Protein AF-A0A960EJ07-F1 (afdb_monomer)

Nearest PDB structures (foldseek):
  3zpx-assembly1_B  TM=8.246E-01  e=1.103E-03  Mycosarcoma maydis
  2veo-assembly2_B  TM=7.669E-01  e=1.103E-03  Moesziomyces antarcticus
  2gbc-assembly1_A  TM=7.530E-01  e=1.574E-01  Rattus norvegicus
  4g1f-assembly3_C  TM=7.390E-01  e=1.482E-01  Homo sapiens
  1aur-assembly1_B  TM=8.283E-01  e=2.554E-01  Pseudomonas fluorescens

Solvent-accessible surface area (backbone atoms only — not comparable to full-atom values): 8880 Å² total; per-residue (Å²): 103,59,71,30,52,55,47,52,51,50,52,52,48,19,68,75,66,76,42,71,55,69,57,36,21,30,73,68,24,52,71,52,48,57,35,56,78,80,40,54,74,69,48,25,30,58,75,54,56,93,59,61,62,77,60,32,36,39,89,68,20,59,69,37,87,69,38,49,56,53,57,67,70,67,52,65,34,83,61,64,89,65,88,72,71,45,81,46,74,45,30,75,50,24,81,71,61,58,57,65,57,59,50,51,31,48,51,37,25,33,78,45,72,37,51,36,30,70,45,76,34,89,59,46,33,58,70,68,28,44,58,64,45,50,54,53,49,52,51,53,52,50,34,53,76,69,68,74,56,79,85,62,60,60,70,119

Foldseek 3Di:
DQLLVVLLVLLVLCVVPVDDSVLWFPPLQVVLNVQNVVHDSVSSCVSCPPPDVVNTTDVCSCCDPPNVVSVVVPQALQADPDADAEEAEDEPQAPRDHPVSSVVNLQSNLVRVHQYDYYYDDDDYDPVVVVVVVVVVVVVVVCVVVVNDDRDGPSD

pLDDT: mean 93.18, std 4.94, range [66.31, 98.38]

Structure (mmCIF, N/CA/C/O backbone):
data_AF-A0A960EJ07-F1
#
_entry.id   AF-A0A960EJ07-F1
#
loop_
_atom_site.group_PDB
_atom_site.id
_atom_site.type_symbol
_atom_site.label_atom_id
_atom_site.label_alt_id
_atom_site.label_comp_id
_atom_site.label_asym_id
_atom_site.label_entity_id
_atom_site.label_seq_id
_atom_site.pdbx_PDB_ins_code
_atom_site.Cartn_x
_atom_site.Cartn_y
_atom_site.Cartn_z
_atom_site.occupancy
_atom_site.B_iso_or_equiv
_atom_site.auth_seq_id
_atom_site.auth_comp_id
_atom_site.auth_asym_id
_atom_site.auth_atom_id
_atom_site.pdbx_PDB_model_num
ATOM 1 N N . PRO A 1 1 ? -13.849 7.640 0.661 1.00 66.31 1 PRO A N 1
ATOM 2 C CA . PRO A 1 1 ? -13.249 6.365 0.182 1.00 66.31 1 PRO A CA 1
ATOM 3 C C . PRO A 1 1 ? -12.246 5.782 1.188 1.00 66.31 1 PRO A C 1
ATOM 5 O O . PRO A 1 1 ? -12.364 4.617 1.536 1.00 66.31 1 PRO A O 1
ATOM 8 N N . GLN A 1 2 ? -11.313 6.599 1.695 1.00 78.50 2 GLN A N 1
ATOM 9 C CA . GLN A 1 2 ? -10.230 6.184 2.604 1.00 78.50 2 GLN A CA 1
ATOM 10 C C . GLN A 1 2 ? -10.718 5.389 3.831 1.00 78.50 2 GLN A C 1
ATOM 12 O O . GLN A 1 2 ? -10.204 4.309 4.091 1.00 78.50 2 GLN A O 1
ATOM 17 N N . ALA A 1 3 ? -11.767 5.856 4.522 1.00 80.25 3 ALA A N 1
ATOM 18 C CA . ALA A 1 3 ? -12.345 5.142 5.669 1.00 80.25 3 ALA A CA 1
ATOM 19 C C . ALA A 1 3 ? -12.817 3.717 5.322 1.00 80.25 3 ALA A C 1
ATOM 21 O O . ALA A 1 3 ? -12.622 2.791 6.099 1.00 80.25 3 ALA A O 1
ATOM 22 N N . GLY A 1 4 ? -13.385 3.520 4.131 1.00 86.44 4 GLY A N 1
ATOM 23 C CA . GLY A 1 4 ? -13.813 2.193 3.696 1.00 86.44 4 GLY A CA 1
ATOM 24 C C . GLY A 1 4 ? -12.657 1.286 3.267 1.00 86.44 4 GLY A C 1
ATOM 25 O O . GLY A 1 4 ? -12.735 0.080 3.467 1.00 86.44 4 GLY A O 1
ATOM 26 N N . PHE A 1 5 ? -11.554 1.845 2.752 1.00 88.50 5 PHE A N 1
ATOM 27 C CA . PHE A 1 5 ? -10.316 1.082 2.551 1.00 88.50 5 PHE A CA 1
ATOM 28 C C . PHE A 1 5 ? -9.699 0.641 3.880 1.00 88.50 5 PHE A C 1
ATOM 30 O O . PHE A 1 5 ? -9.313 -0.516 4.007 1.00 88.50 5 PHE A O 1
ATOM 37 N N . ALA A 1 6 ? -9.664 1.524 4.883 1.00 85.62 6 ALA A N 1
ATOM 38 C CA . ALA A 1 6 ? -9.215 1.165 6.228 1.00 85.62 6 ALA A CA 1
ATOM 39 C C . ALA A 1 6 ? -10.072 0.035 6.826 1.00 85.62 6 ALA A C 1
ATOM 41 O O . ALA A 1 6 ? -9.539 -0.879 7.447 1.00 85.62 6 ALA A O 1
ATOM 42 N N . TYR A 1 7 ? -11.379 0.048 6.562 1.00 89.12 7 TYR A N 1
ATOM 43 C CA . TYR A 1 7 ? -12.295 -1.025 6.950 1.00 89.12 7 TYR A CA 1
ATOM 44 C C . TYR A 1 7 ? -11.973 -2.369 6.317 1.00 89.12 7 TYR A C 1
ATOM 46 O O . TYR A 1 7 ? -11.842 -3.365 7.020 1.00 89.12 7 TYR A O 1
ATOM 54 N N . MET A 1 8 ? -11.808 -2.391 4.992 1.00 92.12 8 MET A N 1
ATOM 55 C CA . MET A 1 8 ? -11.437 -3.612 4.275 1.00 92.12 8 MET A CA 1
ATOM 56 C C . MET A 1 8 ? -10.079 -4.148 4.739 1.00 92.12 8 MET A C 1
ATOM 58 O O . MET A 1 8 ? -9.897 -5.358 4.826 1.00 92.12 8 MET A O 1
ATOM 62 N N . MET A 1 9 ? -9.136 -3.263 5.079 1.00 91.31 9 MET A N 1
ATOM 63 C CA . MET A 1 9 ? -7.845 -3.650 5.647 1.00 91.31 9 MET A CA 1
ATOM 64 C C . MET A 1 9 ? -8.002 -4.304 7.027 1.00 91.31 9 MET A C 1
ATOM 66 O O . MET A 1 9 ? -7.425 -5.364 7.253 1.00 91.31 9 MET A O 1
ATOM 70 N N . ILE A 1 10 ? -8.782 -3.705 7.933 1.00 92.81 10 ILE A N 1
ATOM 71 C CA . ILE A 1 10 ? -9.044 -4.273 9.264 1.00 92.81 10 ILE A CA 1
ATOM 72 C C . ILE A 1 10 ? -9.731 -5.634 9.133 1.00 92.81 10 ILE A C 1
ATOM 74 O O . ILE A 1 10 ? -9.254 -6.600 9.716 1.00 92.81 10 ILE A O 1
ATOM 78 N N . ALA A 1 11 ? -10.785 -5.736 8.320 1.00 93.81 11 ALA A N 1
ATOM 79 C CA . ALA A 1 11 ? -11.476 -6.999 8.062 1.00 93.81 11 ALA A CA 1
ATOM 80 C C . ALA A 1 11 ? -10.520 -8.078 7.525 1.00 93.81 11 ALA A C 1
ATOM 82 O O . ALA A 1 11 ? -10.485 -9.193 8.033 1.00 93.81 11 ALA A O 1
ATOM 83 N N . GLY A 1 12 ? -9.684 -7.726 6.541 1.00 93.38 12 GLY A N 1
ATOM 84 C CA . GLY A 1 12 ? -8.726 -8.656 5.946 1.00 93.38 12 GLY A CA 1
ATOM 85 C C . GLY A 1 12 ? -7.649 -9.137 6.921 1.00 93.38 12 GLY A C 1
ATOM 86 O O . GLY A 1 12 ? -7.293 -10.313 6.897 1.00 93.38 12 GLY A O 1
ATOM 87 N N . ILE A 1 13 ? -7.136 -8.261 7.792 1.00 94.44 13 ILE A N 1
ATOM 88 C CA . ILE A 1 13 ? -6.175 -8.653 8.835 1.00 94.44 13 ILE A CA 1
ATOM 89 C C . ILE A 1 13 ? -6.860 -9.519 9.899 1.00 94.44 13 ILE A C 1
ATOM 91 O O . ILE A 1 13 ? -6.293 -10.537 10.293 1.00 94.44 13 ILE A O 1
ATOM 95 N N . ALA A 1 14 ? -8.066 -9.143 10.333 1.00 94.88 14 ALA A N 1
ATOM 96 C CA . ALA A 1 14 ? -8.841 -9.903 11.308 1.00 94.88 14 ALA A CA 1
ATOM 97 C C . ALA A 1 14 ? -9.080 -11.341 10.828 1.00 94.88 14 ALA A C 1
ATOM 99 O O . ALA A 1 14 ? -8.744 -12.281 11.541 1.00 94.88 14 ALA A O 1
ATOM 100 N N . GLU A 1 15 ? -9.540 -11.511 9.586 1.00 94.25 15 GLU A N 1
ATOM 101 C CA . GLU A 1 15 ? -9.783 -12.826 8.982 1.00 94.25 15 GLU A CA 1
ATOM 102 C C . GLU A 1 15 ? -8.488 -13.632 8.783 1.00 94.25 15 GLU A C 1
ATOM 104 O O . GLU A 1 15 ? -8.421 -14.815 9.108 1.00 94.25 15 GLU A O 1
ATOM 109 N N . ALA A 1 16 ? -7.422 -13.009 8.268 1.00 95.69 16 ALA A N 1
ATOM 110 C CA . ALA A 1 16 ? -6.192 -13.731 7.938 1.00 95.69 16 ALA A CA 1
ATOM 111 C C . ALA A 1 16 ? -5.389 -14.195 9.169 1.00 95.69 16 ALA A C 1
ATOM 113 O O . ALA A 1 16 ? -4.617 -15.153 9.063 1.00 95.69 16 ALA A O 1
ATOM 114 N N . TYR A 1 17 ? -5.538 -13.514 10.309 1.00 95.31 17 TYR A N 1
ATOM 115 C CA . TYR A 1 17 ? -4.730 -13.740 11.514 1.00 95.31 17 TYR A CA 1
ATOM 116 C C . TYR A 1 17 ? -5.551 -14.067 12.766 1.00 95.31 17 TYR A C 1
ATOM 118 O O . TYR A 1 17 ? -4.960 -14.167 13.841 1.00 95.31 17 TYR A O 1
ATOM 126 N N . ASP A 1 18 ? -6.872 -14.242 12.642 1.00 93.62 18 ASP A N 1
ATOM 127 C CA . ASP A 1 18 ? -7.800 -14.435 13.771 1.00 93.62 18 ASP A CA 1
ATOM 128 C C . ASP A 1 18 ? -7.643 -13.320 14.832 1.00 93.62 18 ASP A C 1
ATOM 130 O O . ASP A 1 18 ? -7.661 -13.547 16.043 1.00 93.62 18 ASP A O 1
ATOM 134 N N . ALA A 1 19 ? -7.391 -12.092 14.359 1.00 95.38 19 ALA A N 1
ATOM 135 C CA . ALA A 1 19 ? -7.164 -10.923 15.202 1.00 95.38 19 ALA A CA 1
ATOM 136 C C . ALA A 1 19 ? -8.499 -10.250 15.529 1.00 95.38 19 ALA A C 1
ATOM 138 O O . ALA A 1 19 ? -9.240 -9.879 14.622 1.00 95.38 19 ALA A O 1
ATOM 139 N N . ASP A 1 20 ? -8.790 -10.049 16.817 1.00 96.94 20 ASP A N 1
ATOM 140 C CA . ASP A 1 20 ? -10.061 -9.463 17.249 1.00 96.94 20 ASP A CA 1
ATOM 141 C C . ASP A 1 20 ? -10.209 -8.011 16.737 1.00 96.94 20 ASP A C 1
ATOM 143 O O . ASP A 1 20 ? -9.459 -7.122 17.174 1.00 96.94 20 ASP A O 1
ATOM 147 N N . PRO A 1 21 ? -11.166 -7.730 15.827 1.00 96.38 21 PRO A N 1
ATOM 148 C CA . PRO A 1 21 ? -11.377 -6.387 15.303 1.00 96.38 21 PRO A CA 1
ATOM 149 C C . PRO A 1 21 ? -11.928 -5.422 16.357 1.00 96.38 21 PRO A C 1
ATOM 151 O O . PRO A 1 21 ? -11.776 -4.213 16.192 1.00 96.38 21 PRO A O 1
ATOM 154 N N . ALA A 1 22 ? -12.507 -5.907 17.463 1.00 97.25 22 ALA A N 1
ATOM 155 C CA . ALA A 1 22 ? -13.005 -5.063 18.551 1.00 97.25 22 ALA A CA 1
ATOM 156 C C . ALA A 1 22 ? -11.886 -4.349 19.337 1.00 97.25 22 ALA A C 1
ATOM 158 O O . ALA A 1 22 ? -12.169 -3.473 20.153 1.00 97.25 22 ALA A O 1
ATOM 159 N N . ILE A 1 23 ? -10.616 -4.692 19.089 1.00 96.88 23 ILE A N 1
ATOM 160 C CA . ILE A 1 23 ? -9.449 -3.975 19.626 1.00 96.88 23 ILE A CA 1
ATOM 161 C C . ILE A 1 23 ? -9.232 -2.646 18.883 1.00 96.88 23 ILE A C 1
ATOM 163 O O . ILE A 1 23 ? -8.804 -1.656 19.478 1.00 96.88 23 ILE A O 1
ATOM 167 N N . VAL A 1 24 ? -9.552 -2.605 17.585 1.00 96.12 24 VAL A N 1
ATOM 168 C CA . VAL A 1 24 ? -9.322 -1.441 16.712 1.00 96.12 24 VAL A CA 1
ATOM 169 C C . VAL A 1 24 ? -10.610 -0.722 16.317 1.00 96.12 24 VAL A C 1
ATOM 171 O O . VAL A 1 24 ? -10.567 0.465 15.998 1.00 96.12 24 VAL A O 1
ATOM 174 N N . LEU A 1 25 ? -11.759 -1.395 16.367 1.00 96.38 25 LEU A N 1
ATOM 175 C CA . LEU A 1 25 ? -13.070 -0.845 16.028 1.00 96.38 25 LEU A CA 1
ATOM 176 C C . LEU A 1 25 ? -13.952 -0.671 17.263 1.00 96.38 25 LEU A C 1
ATOM 178 O O . LEU A 1 25 ? -13.918 -1.459 18.203 1.00 96.38 25 LEU A O 1
ATOM 182 N N . THR A 1 26 ? -14.799 0.357 17.240 1.00 96.62 26 THR A N 1
ATOM 183 C CA . THR A 1 26 ? -15.886 0.503 18.221 1.00 96.62 26 THR A CA 1
ATOM 184 C C . THR A 1 26 ? -16.945 -0.593 18.003 1.00 96.62 26 THR A C 1
ATOM 186 O O . THR A 1 26 ? -16.937 -1.237 16.955 1.00 96.62 26 THR A O 1
ATOM 189 N N . PRO A 1 27 ? -17.934 -0.780 18.902 1.00 97.31 27 PRO A N 1
ATOM 190 C CA . PRO A 1 27 ? -19.040 -1.712 18.649 1.00 97.31 27 PRO A CA 1
ATOM 191 C C . PRO A 1 27 ? -19.810 -1.408 17.356 1.00 97.31 27 PRO A C 1
ATOM 193 O O . PRO A 1 27 ? -20.028 -2.299 16.547 1.00 97.31 27 PRO A O 1
ATOM 196 N N . LYS A 1 28 ? -20.125 -0.125 17.108 1.00 95.00 28 LYS A N 1
ATOM 197 C CA . LYS A 1 28 ? -20.708 0.322 15.831 1.00 95.00 28 LYS A CA 1
ATOM 198 C C . LYS A 1 28 ? -19.788 -0.018 14.663 1.00 95.00 28 LYS A C 1
ATOM 200 O O . LYS A 1 28 ? -20.254 -0.289 13.562 1.00 95.00 28 LYS A O 1
ATOM 205 N N . GLY A 1 29 ? -18.484 0.049 14.909 1.00 94.75 29 GLY A N 1
ATOM 206 C CA . GLY A 1 29 ? -17.491 -0.295 13.931 1.00 94.75 29 GLY A CA 1
ATOM 207 C C . GLY A 1 29 ? -17.553 -1.785 13.550 1.00 94.75 29 GLY A C 1
ATOM 208 O O . GLY A 1 29 ? -17.725 -2.142 12.384 1.00 94.75 29 GLY A O 1
ATOM 209 N N . VAL A 1 30 ? -17.493 -2.657 14.550 1.00 96.44 30 VAL A N 1
ATOM 210 C CA . VAL A 1 30 ? -17.615 -4.108 14.370 1.00 96.44 30 VAL A CA 1
ATOM 211 C C . VAL A 1 30 ? -18.914 -4.472 13.644 1.00 96.44 30 VAL A C 1
ATOM 213 O O . VAL A 1 30 ? -18.858 -5.216 12.673 1.00 96.44 30 VAL A O 1
ATOM 216 N N . ASP A 1 31 ? -20.050 -3.873 14.017 1.00 94.94 31 ASP A N 1
ATOM 217 C CA . ASP A 1 31 ? -21.355 -4.130 13.381 1.00 94.94 31 ASP A CA 1
ATOM 218 C C . ASP A 1 31 ? -21.394 -3.791 11.875 1.00 94.94 31 ASP A C 1
ATOM 220 O O . ASP A 1 31 ? -22.252 -4.276 11.143 1.00 94.94 31 ASP A O 1
ATOM 224 N N . LEU A 1 32 ? -20.496 -2.925 11.394 1.00 94.19 32 LEU A N 1
ATOM 225 C CA . LEU A 1 32 ? -20.417 -2.539 9.982 1.00 94.19 32 LEU A CA 1
ATOM 226 C C . LEU A 1 32 ? -19.446 -3.408 9.170 1.00 94.19 32 LEU A C 1
ATOM 228 O O . LEU A 1 32 ? -19.330 -3.195 7.961 1.00 94.19 32 LEU A O 1
ATOM 232 N N . LEU A 1 33 ? -18.745 -4.362 9.795 1.00 93.62 33 LEU A N 1
ATOM 233 C CA . LEU A 1 33 ? -17.848 -5.277 9.082 1.00 93.62 33 LEU A CA 1
ATOM 234 C C . LEU A 1 33 ? -18.597 -6.214 8.131 1.00 93.62 33 LEU A C 1
ATOM 236 O O . LEU A 1 33 ? -18.053 -6.521 7.076 1.00 93.62 33 LEU A O 1
ATOM 240 N N . ASP A 1 34 ? -19.862 -6.543 8.407 1.00 91.81 34 ASP A N 1
ATOM 241 C CA . ASP A 1 34 ? -20.707 -7.346 7.509 1.00 91.81 34 ASP A CA 1
ATOM 242 C C . ASP A 1 34 ? -20.789 -6.739 6.092 1.00 91.81 34 ASP A C 1
ATOM 244 O O . ASP A 1 34 ? -20.907 -7.447 5.095 1.00 91.81 34 ASP A O 1
ATOM 248 N N . ALA A 1 35 ? -20.649 -5.413 5.959 1.00 92.19 35 ALA A N 1
ATOM 249 C CA . ALA A 1 35 ? -20.621 -4.746 4.656 1.00 92.19 35 ALA A CA 1
ATOM 250 C C . ALA A 1 35 ? -19.364 -5.063 3.819 1.00 92.19 35 ALA A C 1
ATOM 252 O O . ALA A 1 35 ? -19.340 -4.775 2.618 1.00 92.19 35 ALA A O 1
ATOM 253 N N . VAL A 1 36 ? -18.304 -5.586 4.440 1.00 92.38 36 VAL A N 1
ATOM 254 C CA . VAL A 1 36 ? -17.129 -6.140 3.754 1.00 92.38 36 VAL A CA 1
ATOM 255 C C . VAL A 1 36 ? -17.424 -7.558 3.262 1.00 92.38 36 VAL A C 1
ATOM 257 O O . VAL A 1 36 ? -17.085 -7.870 2.124 1.00 92.38 36 VAL A O 1
ATOM 260 N N . ASP A 1 37 ? -18.099 -8.375 4.071 1.00 89.69 37 ASP A N 1
ATOM 261 C CA . ASP A 1 37 ? -18.372 -9.785 3.761 1.00 89.69 37 ASP A CA 1
ATOM 262 C C . ASP A 1 37 ? -19.483 -9.967 2.719 1.00 89.69 37 ASP A C 1
ATOM 264 O O . ASP A 1 37 ? -19.417 -10.839 1.850 1.00 89.69 37 ASP A O 1
ATOM 268 N N . GLU A 1 38 ? -20.518 -9.130 2.784 1.00 91.88 38 GLU A N 1
ATOM 269 C CA . GLU A 1 38 ? -21.699 -9.227 1.922 1.00 91.88 38 GLU A CA 1
ATOM 270 C C . GLU A 1 38 ? -21.591 -8.369 0.651 1.00 91.88 38 GLU A C 1
ATOM 272 O O . GLU A 1 38 ? -22.399 -8.496 -0.277 1.00 91.88 38 GLU A O 1
ATOM 277 N N . GLY A 1 39 ? -20.617 -7.459 0.616 1.00 88.00 39 GLY A N 1
ATOM 278 C CA . GLY A 1 39 ? -20.499 -6.402 -0.381 1.00 88.00 39 GLY A CA 1
ATOM 279 C C . GLY A 1 39 ? -19.256 -6.496 -1.261 1.00 88.00 39 GLY A C 1
ATOM 280 O O . GLY A 1 39 ? -18.388 -7.347 -1.112 1.00 88.00 39 GLY A O 1
ATOM 281 N N . CYS A 1 40 ? -19.159 -5.573 -2.216 1.00 90.25 40 CYS A N 1
ATOM 282 C CA . CYS A 1 40 ? -17.892 -5.212 -2.840 1.00 90.25 40 CYS A CA 1
ATOM 283 C C . CYS A 1 40 ? -17.450 -3.841 -2.301 1.00 90.25 40 CYS A C 1
ATOM 285 O O . CYS A 1 40 ? -18.155 -3.193 -1.525 1.00 90.25 40 CYS A O 1
ATOM 287 N N . ALA A 1 41 ? -16.295 -3.349 -2.757 1.00 89.44 41 ALA A N 1
ATOM 288 C CA . ALA A 1 41 ? -15.720 -2.089 -2.275 1.00 89.44 41 ALA A CA 1
ATOM 289 C C . ALA A 1 41 ? -16.715 -0.910 -2.262 1.00 89.44 41 ALA A C 1
ATOM 291 O O . ALA A 1 41 ? -16.706 -0.093 -1.345 1.00 89.44 41 ALA A O 1
ATOM 292 N N . ARG A 1 42 ? -17.607 -0.820 -3.258 1.00 91.06 42 ARG A N 1
ATOM 293 C CA . ARG A 1 42 ? -18.604 0.257 -3.351 1.00 91.06 42 ARG A CA 1
ATOM 294 C C . ARG A 1 42 ? -19.618 0.204 -2.207 1.00 91.06 42 ARG A C 1
ATOM 296 O O . ARG A 1 42 ? -19.973 1.250 -1.667 1.00 91.06 42 ARG A O 1
ATOM 303 N N . GLU A 1 43 ? -20.110 -0.982 -1.876 1.00 92.38 43 GLU A N 1
ATOM 304 C CA . GLU A 1 43 ? -21.057 -1.224 -0.793 1.00 92.38 43 GLU A CA 1
ATOM 305 C C . GLU A 1 43 ? -20.404 -0.924 0.559 1.00 92.38 43 GLU A C 1
ATOM 307 O O . GLU A 1 43 ? -20.971 -0.159 1.340 1.00 92.38 43 GLU A O 1
ATOM 312 N N . THR A 1 44 ? -19.168 -1.387 0.777 1.00 91.44 44 THR A N 1
ATOM 313 C CA . THR A 1 44 ? -18.390 -1.045 1.977 1.00 91.44 44 THR A CA 1
ATOM 314 C C . THR A 1 44 ? -18.200 0.468 2.111 1.00 91.44 44 THR A C 1
ATOM 316 O O . THR A 1 44 ? -18.421 1.039 3.176 1.00 91.44 44 THR A O 1
ATOM 319 N N . PHE A 1 45 ? -17.844 1.161 1.021 1.00 92.12 45 PHE A N 1
ATOM 320 C CA . PHE A 1 45 ? -17.687 2.619 1.033 1.00 92.12 45 PHE A CA 1
ATOM 321 C C . PHE A 1 45 ? -18.976 3.345 1.389 1.00 92.12 45 PHE A C 1
ATOM 323 O O . PHE A 1 45 ? -18.921 4.360 2.081 1.00 92.12 45 PHE A O 1
ATOM 330 N N . ALA A 1 46 ? -20.112 2.860 0.891 1.00 92.50 46 ALA A N 1
ATOM 331 C CA . ALA A 1 46 ? -21.411 3.441 1.184 1.00 92.50 46 ALA A CA 1
ATOM 332 C C . ALA A 1 46 ? -21.798 3.234 2.654 1.00 92.50 46 ALA A C 1
ATOM 334 O O . ALA A 1 46 ? -22.283 4.177 3.275 1.00 92.50 46 ALA A O 1
ATOM 335 N N . ALA A 1 47 ? -21.532 2.050 3.215 1.00 91.94 47 ALA A N 1
ATOM 336 C CA . ALA A 1 47 ? -21.878 1.697 4.591 1.00 91.94 47 ALA A CA 1
ATOM 337 C C . ALA A 1 47 ? -21.203 2.597 5.640 1.00 91.94 47 ALA A C 1
ATOM 339 O O . ALA A 1 47 ? -21.827 2.956 6.636 1.00 91.94 47 ALA A O 1
ATOM 340 N N . VAL A 1 48 ? -19.956 3.012 5.394 1.00 91.44 48 VAL A N 1
ATOM 341 C CA . VAL A 1 48 ? -19.192 3.865 6.326 1.00 91.44 48 VAL A CA 1
ATOM 342 C C . VAL A 1 48 ? -19.195 5.351 5.945 1.00 91.44 48 VAL A C 1
ATOM 344 O O . VAL A 1 48 ? -18.577 6.178 6.617 1.00 91.44 48 VAL A O 1
ATOM 347 N N . SER A 1 49 ? -19.861 5.723 4.849 1.00 91.50 49 SER A N 1
ATOM 348 C CA . SER A 1 49 ? -19.830 7.094 4.334 1.00 91.50 49 SER A CA 1
ATOM 349 C C . SER A 1 49 ? -20.532 8.077 5.270 1.00 91.50 49 SER A C 1
ATOM 351 O O . SER A 1 49 ? -21.666 7.856 5.686 1.00 91.50 49 SER A O 1
ATOM 353 N N . GLY A 1 50 ? -19.878 9.203 5.567 1.00 89.44 50 GLY A N 1
ATOM 354 C CA . GLY A 1 50 ? -20.451 10.274 6.389 1.00 89.44 50 GLY A CA 1
ATOM 355 C C . GLY A 1 50 ? -20.498 9.984 7.892 1.00 89.44 50 GLY A C 1
ATOM 356 O O . GLY A 1 50 ? -20.976 10.833 8.643 1.00 89.44 50 GLY A O 1
ATOM 357 N N . ILE A 1 51 ? -19.990 8.832 8.339 1.00 91.19 51 ILE A N 1
ATOM 358 C CA . ILE A 1 51 ? -19.832 8.518 9.760 1.00 91.19 51 ILE A CA 1
ATOM 359 C C . ILE A 1 51 ? -18.478 9.078 10.237 1.00 91.19 51 ILE A C 1
ATOM 361 O O . ILE A 1 51 ? -17.466 8.835 9.573 1.00 91.19 51 ILE A O 1
ATOM 365 N N . PRO A 1 52 ? -18.426 9.829 11.355 1.00 90.31 52 PRO A N 1
ATOM 366 C CA . PRO A 1 52 ? -17.164 10.270 11.946 1.00 90.31 52 PRO A CA 1
ATOM 367 C C . PRO A 1 52 ? -16.252 9.084 12.274 1.00 90.31 52 PRO A C 1
ATOM 369 O O . PRO A 1 52 ? -16.718 8.052 12.758 1.00 90.31 52 PRO A O 1
ATOM 372 N N . VAL A 1 53 ? -14.946 9.221 12.031 1.00 86.44 53 VAL A N 1
ATOM 373 C CA . VAL A 1 53 ? -13.991 8.116 12.220 1.00 86.44 53 VAL A CA 1
ATOM 374 C C . VAL A 1 53 ? -13.932 7.657 13.677 1.00 86.44 53 VAL A C 1
ATOM 376 O O . VAL A 1 53 ? -13.786 6.470 13.941 1.00 86.44 53 VAL A O 1
ATOM 379 N N . GLU A 1 54 ? -14.137 8.571 14.621 1.00 89.31 54 GLU A N 1
ATOM 380 C CA . GLU A 1 54 ? -14.144 8.314 16.062 1.00 89.31 54 GLU A CA 1
ATOM 381 C C . GLU A 1 54 ? -15.351 7.474 16.505 1.00 89.31 54 GLU A C 1
ATOM 383 O O . GLU A 1 54 ? -15.331 6.874 17.576 1.00 89.31 54 GLU A O 1
ATOM 388 N N . GLU A 1 55 ? -16.411 7.416 15.690 1.00 93.06 55 GLU A N 1
ATOM 389 C CA . GLU A 1 55 ? -17.536 6.508 15.919 1.00 93.06 55 GLU A CA 1
ATOM 390 C C . GLU A 1 55 ? -17.267 5.095 15.393 1.00 93.06 55 GLU A C 1
ATOM 392 O O . GLU A 1 55 ? -18.010 4.180 15.743 1.00 93.06 55 GLU A O 1
ATOM 397 N N . LEU A 1 56 ? -16.238 4.905 14.563 1.00 91.94 56 LEU A N 1
ATOM 398 C CA . LEU A 1 56 ? -15.913 3.635 13.910 1.00 91.94 56 LEU A CA 1
ATOM 399 C C . LEU A 1 56 ? -14.657 2.977 14.488 1.00 91.94 56 LEU A C 1
ATOM 401 O O . LEU A 1 56 ? -14.626 1.763 14.653 1.00 91.94 56 LEU A O 1
ATOM 405 N N . VAL A 1 57 ? -13.637 3.768 14.817 1.00 93.00 57 VAL A N 1
ATOM 406 C CA . VAL A 1 57 ? -12.295 3.307 15.196 1.00 93.00 57 VAL A CA 1
ATOM 407 C C . VAL A 1 57 ? -11.982 3.716 16.634 1.00 93.00 57 VAL A C 1
ATOM 409 O O . VAL A 1 57 ? -12.258 4.844 17.040 1.00 93.00 57 VAL A O 1
ATOM 412 N N . ILE A 1 58 ? -11.362 2.814 17.397 1.00 95.06 58 ILE A N 1
ATOM 413 C CA . ILE A 1 58 ? -10.829 3.100 18.733 1.00 95.06 58 ILE A CA 1
ATOM 414 C C . ILE A 1 58 ? -9.487 3.833 18.579 1.00 95.06 58 ILE A C 1
ATOM 416 O O . ILE A 1 58 ? -8.543 3.267 18.017 1.00 95.06 58 ILE A O 1
ATOM 420 N N . PRO A 1 59 ? -9.343 5.074 19.083 1.00 92.06 59 PRO A N 1
ATOM 421 C CA . PRO A 1 59 ? -8.072 5.786 19.028 1.00 92.06 59 PRO A CA 1
ATOM 422 C C . PRO A 1 59 ? -6.946 4.987 19.695 1.00 92.06 59 PRO A C 1
ATOM 424 O O . PRO A 1 59 ? -7.050 4.618 20.861 1.00 92.06 59 PRO A O 1
ATOM 427 N N . GLY A 1 60 ? -5.862 4.741 18.955 1.00 90.69 60 GLY A N 1
ATOM 428 C CA . GLY A 1 60 ? -4.699 3.995 19.446 1.00 90.69 60 GLY A CA 1
ATOM 429 C C . GLY A 1 60 ? -4.841 2.471 19.428 1.00 90.69 60 GLY A C 1
ATOM 430 O O . GLY A 1 60 ? -3.856 1.802 19.712 1.00 90.69 60 GLY A O 1
ATOM 431 N N . GLY A 1 61 ? -5.994 1.915 19.034 1.00 92.00 61 GLY A N 1
ATOM 432 C CA . GLY A 1 61 ? -6.212 0.463 19.040 1.00 92.00 61 GLY A CA 1
ATOM 433 C C . GLY A 1 61 ? -5.210 -0.319 18.186 1.00 92.00 61 GLY A C 1
ATOM 434 O O . GLY A 1 61 ? -4.829 -1.427 18.536 1.00 92.00 61 GLY A O 1
ATOM 435 N N . THR A 1 62 ? -4.702 0.267 17.095 1.00 91.56 62 THR A N 1
ATOM 436 C CA . THR A 1 62 ? -3.673 -0.372 16.250 1.00 91.56 62 THR A CA 1
ATOM 437 C C . THR A 1 62 ? -2.305 -0.489 16.929 1.00 91.56 62 THR A C 1
ATOM 439 O O . THR A 1 62 ? -1.399 -1.074 16.353 1.00 91.56 62 THR A O 1
ATOM 442 N N . GLY A 1 63 ? -2.125 0.123 18.102 1.00 94.56 63 GLY A N 1
ATOM 443 C CA . GLY A 1 63 ? -0.939 -0.020 18.945 1.00 94.56 63 GLY A CA 1
ATOM 444 C C . GLY A 1 63 ? -1.092 -1.072 20.045 1.00 94.56 63 GLY A C 1
ATOM 445 O O . GLY A 1 63 ? -0.183 -1.206 20.859 1.00 94.56 63 GLY A O 1
ATOM 446 N N . GLU A 1 64 ? -2.217 -1.788 20.090 1.00 95.94 64 GLU A N 1
ATOM 447 C CA . GLU A 1 64 ? -2.463 -2.873 21.039 1.00 95.94 64 GLU A CA 1
ATOM 448 C C . GLU A 1 64 ? -2.223 -4.242 20.376 1.00 95.94 64 GLU A C 1
ATOM 450 O O . GLU A 1 64 ? -2.566 -4.421 19.202 1.00 95.94 64 GLU A O 1
ATOM 455 N N . PR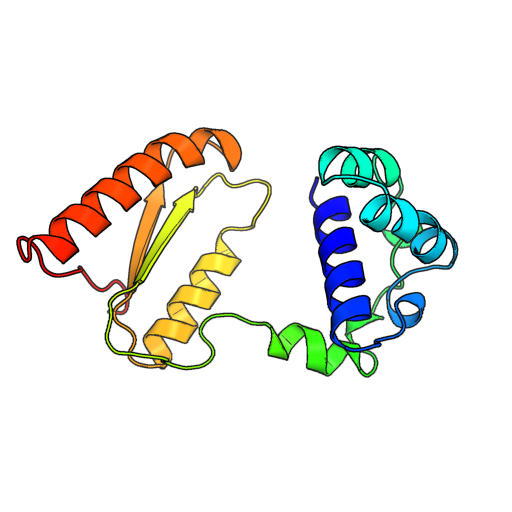O A 1 65 ? -1.701 -5.244 21.103 1.00 95.19 65 PRO A N 1
ATOM 456 C CA . PRO A 1 65 ? -1.535 -6.590 20.564 1.00 95.19 65 PRO A CA 1
ATOM 457 C C . PRO A 1 65 ? -2.857 -7.238 20.111 1.00 95.19 65 PRO A C 1
ATOM 459 O O . PRO A 1 65 ? -3.866 -7.095 20.803 1.00 95.19 65 PRO A O 1
ATOM 462 N N . PRO A 1 66 ? -2.874 -8.005 19.000 1.00 95.12 66 PRO A N 1
ATOM 463 C CA . PRO A 1 66 ? -1.740 -8.300 18.111 1.00 95.12 66 PRO A CA 1
ATOM 464 C C . PRO A 1 66 ? -1.530 -7.254 16.993 1.00 95.12 66 PRO A C 1
ATOM 466 O O . PRO A 1 66 ? -0.698 -7.451 16.109 1.00 95.12 66 PRO A O 1
ATOM 469 N N . TRP A 1 67 ? -2.315 -6.174 16.964 1.00 95.31 67 TRP A N 1
ATOM 470 C CA . TRP A 1 67 ? -2.358 -5.224 15.847 1.00 95.31 67 TRP A CA 1
ATOM 471 C C . TRP A 1 67 ? -1.073 -4.407 15.683 1.00 95.31 67 TRP A C 1
ATOM 473 O O . TRP A 1 67 ? -0.714 -4.063 14.552 1.00 95.31 67 TRP A O 1
ATOM 483 N N . ASP A 1 68 ? -0.372 -4.151 16.785 1.00 95.44 68 ASP A N 1
ATOM 484 C CA . ASP A 1 68 ? 0.922 -3.467 16.823 1.00 95.44 68 ASP A CA 1
ATOM 485 C C . ASP A 1 68 ? 2.018 -4.201 16.038 1.00 95.44 68 ASP A C 1
ATOM 487 O O . ASP A 1 68 ? 2.882 -3.562 15.438 1.00 95.44 68 ASP A O 1
ATOM 491 N N . GLU A 1 69 ? 1.956 -5.531 15.988 1.00 95.25 69 GLU A N 1
ATOM 492 C CA . GLU A 1 69 ? 2.867 -6.366 15.204 1.00 95.25 69 GLU A CA 1
ATOM 493 C C . GLU A 1 69 ? 2.327 -6.659 13.798 1.00 95.25 69 GLU A C 1
ATOM 495 O O . GLU A 1 69 ? 3.081 -6.632 12.820 1.00 95.25 69 GLU A O 1
ATOM 500 N N . LEU A 1 70 ? 1.020 -6.919 13.674 1.00 94.62 70 LEU A N 1
ATOM 501 C CA . LEU A 1 70 ? 0.412 -7.339 12.410 1.00 94.62 70 LEU A CA 1
ATOM 502 C C . LEU A 1 70 ? 0.461 -6.252 11.336 1.00 94.62 70 LEU A C 1
ATOM 504 O O . LEU A 1 70 ? 0.750 -6.569 10.187 1.00 94.62 70 LEU A O 1
ATOM 508 N N . GLY A 1 71 ? 0.217 -4.985 11.679 1.00 86.75 71 GLY A N 1
ATOM 509 C CA . GLY A 1 71 ? 0.282 -3.886 10.709 1.00 86.75 71 GLY A CA 1
ATOM 510 C C . GLY A 1 71 ? 1.670 -3.761 10.060 1.00 86.75 71 GLY A C 1
ATOM 511 O O . GLY A 1 71 ? 1.786 -3.917 8.842 1.00 86.75 71 GLY A O 1
ATOM 512 N N . PRO A 1 72 ? 2.740 -3.544 10.849 1.00 89.44 72 PRO A N 1
ATOM 513 C CA . PRO A 1 72 ? 4.107 -3.464 10.333 1.00 89.44 72 PRO A CA 1
ATOM 514 C C . PRO A 1 72 ? 4.581 -4.731 9.611 1.00 89.44 72 PRO A C 1
ATOM 516 O O . PRO A 1 72 ? 5.356 -4.639 8.660 1.00 89.44 72 PRO A O 1
ATOM 519 N N . ALA A 1 73 ? 4.112 -5.918 10.010 1.00 91.94 73 ALA A N 1
ATOM 520 C CA . ALA A 1 73 ? 4.455 -7.166 9.325 1.00 91.94 73 ALA A CA 1
ATOM 521 C C . ALA A 1 73 ? 3.968 -7.214 7.861 1.00 91.94 73 ALA A C 1
ATOM 523 O O . ALA A 1 73 ? 4.519 -7.977 7.065 1.00 91.94 73 ALA A O 1
ATOM 524 N N . GLN A 1 74 ? 2.979 -6.388 7.498 1.00 91.12 74 GLN A N 1
ATOM 525 C CA . GLN A 1 74 ? 2.426 -6.288 6.143 1.00 91.12 74 GLN A CA 1
ATOM 526 C C . GLN A 1 74 ? 3.093 -5.214 5.278 1.00 91.12 74 GLN A C 1
ATOM 528 O O . GLN A 1 74 ? 2.726 -5.042 4.113 1.00 91.12 74 GLN A O 1
ATOM 533 N N . ASP A 1 75 ? 4.071 -4.478 5.808 1.00 93.25 75 ASP A N 1
ATOM 534 C CA . ASP A 1 75 ? 4.768 -3.465 5.027 1.00 93.25 75 ASP A CA 1
ATOM 535 C C . ASP A 1 75 ? 5.518 -4.086 3.837 1.00 93.25 75 ASP A C 1
ATOM 537 O O . ASP A 1 75 ? 6.357 -4.981 3.972 1.00 93.25 75 ASP A O 1
ATOM 541 N N . ALA A 1 76 ? 5.274 -3.554 2.638 1.00 94.19 76 ALA A N 1
ATOM 542 C CA . ALA A 1 76 ? 5.995 -3.973 1.441 1.00 94.19 76 ALA A CA 1
ATOM 543 C C . ALA A 1 76 ? 7.445 -3.456 1.439 1.00 94.19 76 ALA A C 1
ATOM 545 O O . ALA A 1 76 ? 7.747 -2.388 1.977 1.00 94.19 76 ALA A O 1
ATOM 546 N N . GLY A 1 77 ? 8.343 -4.194 0.781 1.00 94.50 77 GLY A N 1
ATOM 547 C CA . GLY A 1 77 ? 9.743 -3.791 0.596 1.00 94.50 77 GLY A CA 1
ATOM 548 C C . GLY A 1 77 ? 10.682 -4.122 1.760 1.00 94.50 77 GLY A C 1
ATOM 549 O O . GLY A 1 77 ? 11.847 -3.762 1.689 1.00 94.50 77 GLY A O 1
ATOM 550 N N . GLN A 1 78 ? 10.223 -4.837 2.795 1.00 94.88 78 GLN A N 1
ATOM 551 C CA . GLN A 1 78 ? 11.032 -5.185 3.980 1.00 94.88 78 GLN A CA 1
ATOM 552 C C . GLN A 1 78 ? 12.207 -6.139 3.695 1.00 94.88 78 GLN A C 1
ATOM 554 O O . GLN A 1 78 ? 13.095 -6.303 4.527 1.00 94.88 78 GLN A O 1
ATOM 559 N N . ARG A 1 79 ? 12.210 -6.803 2.535 1.00 94.75 79 ARG A N 1
ATOM 560 C CA . ARG A 1 79 ? 13.300 -7.672 2.082 1.00 94.75 79 ARG A CA 1
ATOM 561 C C . ARG A 1 79 ? 13.300 -7.794 0.565 1.00 94.75 79 ARG A C 1
ATOM 563 O O . ARG A 1 79 ? 12.236 -7.803 -0.059 1.00 94.75 79 ARG A O 1
ATOM 570 N N . LYS A 1 80 ? 14.478 -8.007 -0.017 1.00 95.38 80 LYS A N 1
ATOM 571 C CA . LYS A 1 80 ? 14.617 -8.411 -1.419 1.00 95.38 80 LYS A CA 1
ATOM 572 C C . LYS A 1 80 ? 14.194 -9.870 -1.597 1.00 95.38 80 LYS A C 1
ATOM 574 O O . LYS A 1 80 ? 14.630 -10.741 -0.844 1.00 95.38 80 LYS A O 1
ATOM 579 N N . THR A 1 81 ? 13.329 -10.144 -2.574 1.00 91.31 81 THR A N 1
ATOM 580 C CA . THR A 1 81 ? 12.816 -11.506 -2.834 1.00 91.31 81 THR A CA 1
ATOM 581 C C . THR A 1 81 ? 13.471 -12.176 -4.040 1.00 91.31 81 THR A C 1
ATOM 583 O O . THR A 1 81 ? 13.582 -13.401 -4.059 1.00 91.31 81 THR A O 1
ATOM 586 N N . ASN A 1 82 ? 13.924 -11.398 -5.025 1.00 93.19 82 ASN A N 1
ATOM 587 C CA . ASN A 1 82 ? 14.683 -11.841 -6.194 1.00 93.19 82 ASN A CA 1
ATOM 588 C C . ASN A 1 82 ? 15.412 -10.637 -6.835 1.00 93.19 82 ASN A C 1
ATOM 590 O O . ASN A 1 82 ? 15.332 -9.524 -6.321 1.00 93.19 82 ASN A O 1
ATOM 594 N N . ASP A 1 83 ? 16.138 -10.863 -7.932 1.00 91.50 83 ASP A N 1
ATOM 595 C CA . ASP A 1 83 ? 16.859 -9.816 -8.677 1.00 91.50 83 ASP A CA 1
ATOM 596 C C . ASP A 1 83 ? 16.045 -9.187 -9.821 1.00 91.50 83 ASP A C 1
ATOM 598 O O . ASP A 1 83 ? 16.567 -8.339 -10.545 1.00 91.50 83 ASP A O 1
ATOM 602 N N . ALA A 1 84 ? 14.785 -9.588 -10.019 1.00 92.19 84 ALA A N 1
ATOM 603 C CA . ALA A 1 84 ? 13.956 -8.977 -11.050 1.00 92.19 84 ALA A CA 1
ATOM 604 C C . ALA A 1 84 ? 13.675 -7.515 -10.667 1.00 92.19 84 ALA A C 1
ATOM 606 O O . ALA A 1 84 ? 13.325 -7.256 -9.514 1.00 92.19 84 ALA A O 1
ATOM 607 N N . PRO A 1 85 ? 13.819 -6.554 -11.593 1.00 93.69 85 PRO A N 1
ATOM 608 C CA . PRO A 1 85 ? 13.561 -5.152 -11.298 1.00 93.69 85 PRO A CA 1
ATOM 609 C C . PRO A 1 85 ? 12.081 -4.900 -10.995 1.00 93.69 85 PRO A C 1
ATOM 611 O O . PRO A 1 85 ? 11.207 -5.631 -11.464 1.00 93.69 85 PRO A O 1
ATOM 614 N N . VAL A 1 86 ? 11.799 -3.841 -10.237 1.00 95.69 86 VAL A N 1
ATOM 615 C CA . VAL A 1 86 ? 10.440 -3.431 -9.855 1.00 95.69 86 VAL A CA 1
ATOM 616 C C . VAL A 1 86 ? 10.155 -2.040 -10.408 1.00 95.69 86 VAL A C 1
ATOM 618 O O . VAL A 1 86 ? 10.985 -1.147 -10.278 1.00 95.69 86 VAL A O 1
ATOM 621 N N . LEU A 1 87 ? 8.974 -1.849 -10.992 1.00 96.88 87 LEU A N 1
ATOM 622 C CA . LEU A 1 87 ? 8.466 -0.540 -11.391 1.00 96.88 87 LEU A CA 1
ATOM 623 C C . LEU A 1 87 ? 7.397 -0.077 -10.397 1.00 96.88 87 LEU A C 1
ATOM 625 O O . LEU A 1 87 ? 6.437 -0.804 -10.140 1.00 96.88 87 LEU A O 1
ATOM 629 N N . ILE A 1 88 ? 7.540 1.141 -9.878 1.00 97.38 88 ILE A N 1
ATOM 630 C CA . ILE A 1 88 ? 6.542 1.814 -9.040 1.00 97.38 88 ILE A CA 1
ATOM 631 C C . ILE A 1 88 ? 6.128 3.102 -9.748 1.00 97.38 88 ILE A C 1
ATOM 633 O O . ILE A 1 88 ? 6.966 3.957 -10.014 1.00 97.38 88 ILE A O 1
ATOM 637 N N . ILE A 1 89 ? 4.838 3.257 -10.040 1.00 98.00 89 ILE A N 1
ATOM 638 C CA . ILE A 1 89 ? 4.281 4.477 -10.636 1.00 98.00 89 ILE A CA 1
ATOM 639 C C . ILE A 1 89 ? 3.254 5.057 -9.668 1.00 98.00 89 ILE A C 1
ATOM 641 O O . ILE A 1 89 ? 2.376 4.330 -9.208 1.00 98.00 89 ILE A O 1
ATOM 645 N N . HIS A 1 90 ? 3.348 6.352 -9.365 1.00 98.38 90 HIS A N 1
ATOM 646 C CA . HIS A 1 90 ? 2.398 7.045 -8.487 1.00 98.38 90 HIS A CA 1
ATOM 647 C C . HIS A 1 90 ? 2.094 8.440 -9.034 1.00 98.38 90 HIS A C 1
ATOM 649 O O . HIS A 1 90 ? 2.993 9.122 -9.520 1.00 98.38 90 HIS A O 1
ATOM 655 N N . SER A 1 91 ? 0.843 8.883 -8.933 1.00 98.12 91 SER A N 1
ATOM 656 C CA . SER A 1 91 ? 0.506 10.298 -9.107 1.00 98.12 91 SER A CA 1
ATOM 657 C C . SER A 1 91 ? 0.954 11.160 -7.923 1.00 98.12 91 SER A C 1
ATOM 659 O O . SER A 1 91 ? 0.721 10.813 -6.766 1.00 98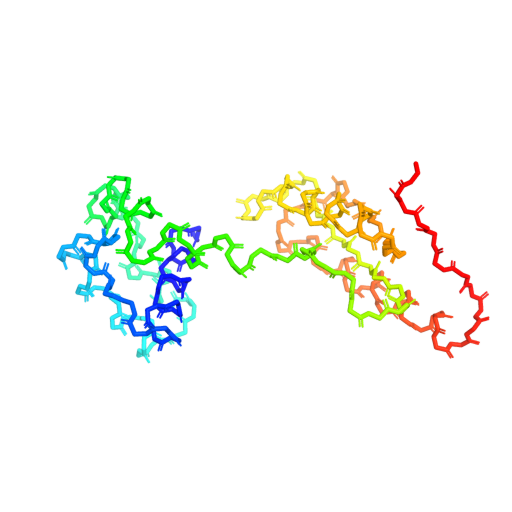.12 91 SER A O 1
ATOM 661 N N . GLU A 1 92 ? 1.520 12.330 -8.212 1.00 97.44 92 GLU A N 1
ATOM 662 C CA . GLU A 1 92 ? 1.791 13.363 -7.206 1.00 97.44 92 GLU A CA 1
ATOM 663 C C . GLU A 1 92 ? 0.508 13.996 -6.645 1.00 97.44 92 GLU A C 1
ATOM 665 O O . GLU A 1 92 ? 0.494 14.481 -5.514 1.00 97.44 92 GLU A O 1
ATOM 670 N N . GLY A 1 93 ? -0.580 13.969 -7.419 1.00 96.88 93 GLY A N 1
ATOM 671 C CA . GLY A 1 93 ? -1.900 14.477 -7.049 1.00 96.88 93 GLY A CA 1
ATOM 672 C C . GLY A 1 93 ? -2.828 13.444 -6.407 1.00 96.88 93 GLY A C 1
ATOM 673 O O . GLY A 1 93 ? -4.021 13.720 -6.297 1.00 96.88 93 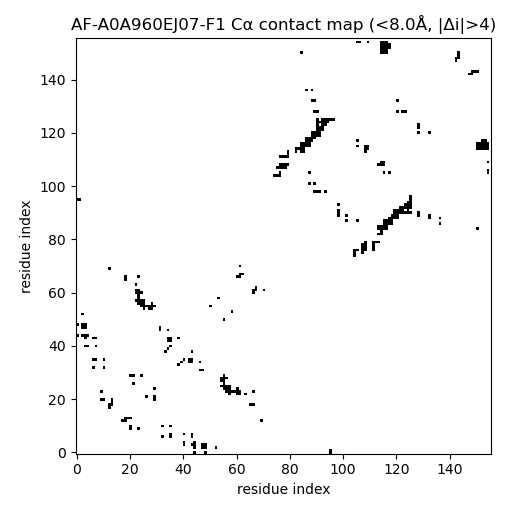GLY A O 1
ATOM 674 N N . ASP A 1 94 ? -2.328 12.261 -6.029 1.00 97.50 94 ASP A N 1
ATOM 675 C CA . ASP A 1 94 ? -3.145 11.175 -5.478 1.00 97.50 94 ASP A CA 1
ATOM 676 C C . ASP A 1 94 ? -3.791 11.552 -4.133 1.00 97.50 94 ASP A C 1
ATOM 678 O O . ASP A 1 94 ? -3.138 11.703 -3.098 1.00 97.50 94 ASP A O 1
ATOM 682 N N . GLU A 1 95 ? -5.113 11.686 -4.158 1.00 94.75 95 GLU A N 1
ATOM 683 C CA . GLU A 1 95 ? -5.955 12.041 -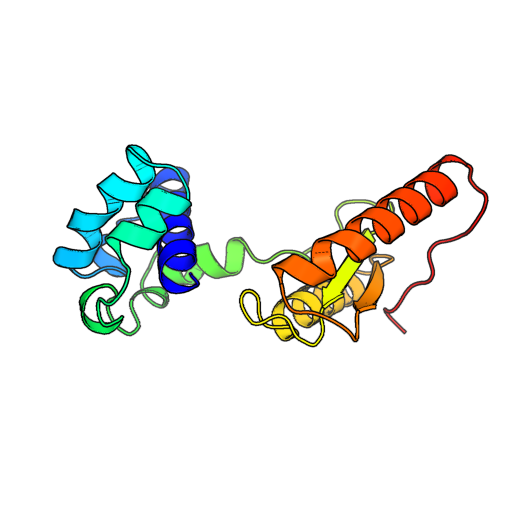3.024 1.00 94.75 95 GLU A CA 1
ATOM 684 C C . GLU A 1 95 ? -6.458 10.830 -2.217 1.00 94.75 95 GLU A C 1
ATOM 686 O O . GLU A 1 95 ? -7.126 10.999 -1.193 1.00 94.75 95 GLU A O 1
ATOM 691 N N . VAL A 1 96 ? -6.191 9.602 -2.668 1.00 93.00 96 VAL A N 1
ATOM 692 C CA . VAL A 1 96 ? -6.668 8.357 -2.045 1.00 93.00 96 VAL A CA 1
ATOM 693 C C . VAL A 1 96 ? -5.536 7.637 -1.322 1.00 93.00 96 VAL A C 1
ATOM 695 O O . VAL A 1 96 ? -5.706 7.279 -0.155 1.00 93.00 96 VAL A O 1
ATOM 698 N N . VAL A 1 97 ? -4.400 7.442 -1.992 1.00 94.25 97 VAL A N 1
ATOM 699 C CA . VAL A 1 97 ? -3.194 6.810 -1.452 1.00 94.25 97 VAL A CA 1
ATOM 700 C C . VAL A 1 97 ? -2.086 7.864 -1.390 1.00 94.25 97 VAL A C 1
ATOM 702 O O . VAL A 1 97 ? -1.509 8.204 -2.422 1.00 94.25 97 VAL A O 1
ATOM 705 N N . PRO A 1 98 ? -1.757 8.380 -0.193 1.00 94.25 98 PRO A N 1
ATOM 706 C CA . PRO A 1 98 ? -0.723 9.392 -0.029 1.00 94.25 98 PRO A CA 1
ATOM 707 C C . PRO A 1 98 ? 0.621 9.015 -0.665 1.00 94.25 98 PRO A C 1
ATOM 709 O O . PRO A 1 98 ? 1.126 7.906 -0.474 1.00 94.25 98 PRO A O 1
ATOM 712 N N . LEU A 1 99 ? 1.236 9.980 -1.354 1.00 95.50 99 LEU A N 1
ATOM 713 C CA . LEU A 1 99 ? 2.485 9.802 -2.105 1.00 95.50 99 LEU A CA 1
ATOM 714 C C . LEU A 1 99 ? 3.634 9.212 -1.270 1.00 95.50 99 LEU A C 1
ATOM 716 O O . LEU A 1 99 ? 4.425 8.412 -1.771 1.00 95.50 99 LEU A O 1
ATOM 720 N N . PHE A 1 100 ? 3.709 9.567 0.017 1.00 96.25 100 PHE A N 1
ATOM 721 C CA . PHE A 1 100 ? 4.774 9.105 0.909 1.00 96.25 100 PHE A CA 1
ATOM 722 C C . PHE A 1 100 ? 4.767 7.578 1.111 1.00 96.25 100 PHE A C 1
ATOM 724 O O . PHE A 1 100 ? 5.793 7.003 1.464 1.00 96.25 100 PHE A O 1
ATOM 731 N N . PHE A 1 101 ? 3.644 6.883 0.887 1.00 95.88 101 PHE A N 1
ATOM 732 C CA . PHE A 1 101 ? 3.616 5.423 1.004 1.00 95.88 101 PHE A CA 1
ATOM 733 C C . PHE A 1 101 ? 4.453 4.744 -0.084 1.00 95.88 101 PHE A C 1
ATOM 735 O O . PHE A 1 101 ? 5.227 3.839 0.228 1.00 95.88 101 PHE A O 1
ATOM 742 N N . SER A 1 102 ? 4.372 5.195 -1.342 1.00 96.81 102 SER A N 1
ATOM 743 C CA . SER A 1 102 ? 5.221 4.633 -2.404 1.00 96.81 102 SER A CA 1
ATOM 744 C C . SER A 1 102 ? 6.681 5.041 -2.253 1.00 96.81 102 SER A C 1
ATOM 746 O O . SER A 1 102 ? 7.567 4.262 -2.599 1.00 96.81 102 SER A O 1
ATOM 748 N N . GLU A 1 103 ? 6.946 6.229 -1.705 1.00 96.94 103 GLU A N 1
ATOM 749 C CA . GLU A 1 103 ? 8.294 6.655 -1.325 1.00 96.94 103 GLU A CA 1
ATOM 750 C C . GLU A 1 103 ? 8.889 5.716 -0.267 1.00 96.94 103 GLU A C 1
ATOM 752 O O . GLU A 1 103 ? 9.978 5.190 -0.466 1.00 96.94 103 GLU A O 1
ATOM 757 N N . GLN A 1 104 ? 8.150 5.407 0.804 1.00 97.19 104 GLN A N 1
ATOM 758 C CA . GLN A 1 104 ? 8.612 4.470 1.832 1.00 97.19 104 GLN A CA 1
ATOM 759 C C . GLN A 1 104 ? 8.890 3.072 1.275 1.00 97.19 104 GLN A C 1
ATOM 761 O O . GLN A 1 104 ? 9.922 2.485 1.595 1.00 97.19 104 GLN A O 1
ATOM 766 N N . VAL A 1 105 ? 8.003 2.535 0.428 1.00 97.19 105 VAL A N 1
ATOM 767 C CA . VAL A 1 105 ? 8.235 1.230 -0.214 1.00 97.19 105 VAL A CA 1
ATOM 768 C C . VAL A 1 105 ? 9.483 1.273 -1.095 1.00 97.19 105 VAL A C 1
ATOM 770 O O . VAL A 1 105 ? 10.288 0.346 -1.037 1.00 97.19 105 VAL A O 1
ATOM 773 N N . THR A 1 106 ? 9.673 2.353 -1.859 1.00 97.12 106 THR A N 1
ATOM 774 C CA . THR A 1 106 ? 10.862 2.544 -2.704 1.00 97.12 106 THR A CA 1
ATOM 775 C C . THR A 1 106 ? 12.126 2.571 -1.855 1.00 97.12 106 THR A C 1
ATOM 777 O O . THR A 1 106 ? 13.028 1.779 -2.106 1.00 97.12 106 THR A O 1
ATOM 780 N N . ASN A 1 107 ? 12.160 3.387 -0.798 1.00 97.06 107 ASN A N 1
ATOM 781 C CA . ASN A 1 107 ? 13.307 3.496 0.103 1.00 97.06 107 ASN A CA 1
ATOM 782 C C . ASN A 1 107 ? 13.650 2.143 0.739 1.00 97.06 107 ASN A C 1
ATOM 784 O O . ASN A 1 107 ? 14.792 1.701 0.654 1.00 97.06 107 ASN A O 1
ATOM 788 N N . ARG A 1 108 ? 12.655 1.422 1.276 1.00 97.19 108 ARG A N 1
ATOM 789 C CA . ARG A 1 108 ? 12.873 0.086 1.856 1.00 97.19 108 ARG A CA 1
ATOM 790 C C . ARG A 1 108 ? 13.403 -0.914 0.830 1.00 97.19 108 ARG A C 1
ATOM 792 O O . ARG A 1 108 ? 14.278 -1.716 1.145 1.00 97.19 108 ARG A O 1
ATOM 799 N N . MET A 1 109 ? 12.891 -0.889 -0.398 1.00 97.25 109 MET A N 1
ATOM 800 C CA . MET A 1 109 ? 13.402 -1.748 -1.466 1.00 97.25 109 MET A CA 1
ATOM 801 C C . MET A 1 109 ? 14.851 -1.389 -1.834 1.00 97.25 109 MET A C 1
ATOM 803 O O . MET A 1 109 ? 15.682 -2.292 -1.958 1.00 97.25 109 MET A O 1
ATOM 807 N N . CYS A 1 110 ? 15.174 -0.100 -1.941 1.00 96.56 110 CYS A N 1
ATOM 808 C CA . CYS A 1 110 ? 16.526 0.383 -2.211 1.00 96.56 110 CYS A CA 1
ATOM 809 C C . CYS A 1 110 ? 17.520 -0.017 -1.111 1.00 96.56 110 CYS A C 1
ATOM 811 O O . CYS A 1 110 ? 18.570 -0.579 -1.422 1.00 96.56 110 CYS A O 1
ATOM 813 N N . ASP A 1 111 ? 17.151 0.140 0.164 1.00 96.81 111 ASP A N 1
ATOM 814 C CA . ASP A 1 111 ? 17.953 -0.299 1.317 1.00 96.81 111 ASP A CA 1
ATOM 815 C C . ASP A 1 111 ? 18.249 -1.809 1.283 1.00 96.81 111 ASP A C 1
ATOM 817 O O . ASP A 1 111 ? 19.282 -2.277 1.763 1.00 96.81 111 ASP A O 1
ATOM 821 N N . ASN A 1 112 ? 17.353 -2.585 0.669 1.00 96.06 112 ASN A N 1
ATOM 822 C CA . ASN A 1 112 ? 17.489 -4.025 0.480 1.00 96.06 112 ASN A CA 1
ATOM 823 C C . ASN A 1 112 ? 18.217 -4.424 -0.823 1.00 96.06 112 ASN A C 1
ATOM 825 O O . ASN A 1 112 ? 18.275 -5.612 -1.156 1.00 96.06 112 ASN A O 1
ATOM 829 N N . GLY A 1 113 ? 18.779 -3.470 -1.574 1.00 94.75 113 GLY A N 1
ATOM 830 C CA . GLY A 1 113 ? 19.524 -3.725 -2.813 1.00 94.75 113 GLY A CA 1
ATOM 831 C C . GLY A 1 113 ? 18.650 -4.193 -3.982 1.00 94.75 113 GLY A C 1
ATOM 832 O O . GLY A 1 113 ? 19.116 -4.921 -4.870 1.00 94.75 113 GLY A O 1
ATOM 833 N N . GLN A 1 114 ? 17.362 -3.849 -3.958 1.00 95.69 114 GLN A N 1
ATOM 834 C CA . GLN A 1 114 ? 16.442 -4.061 -5.069 1.00 95.69 114 GLN A CA 1
ATOM 835 C C . GLN A 1 114 ? 16.719 -3.034 -6.175 1.00 95.69 114 GLN A C 1
ATOM 837 O O . GLN A 1 114 ? 16.959 -1.865 -5.893 1.00 95.69 114 GLN A O 1
ATOM 842 N N . VAL A 1 115 ? 16.628 -3.449 -7.440 1.00 94.19 115 VAL A N 1
ATOM 843 C CA . VAL A 1 115 ? 16.550 -2.493 -8.554 1.00 94.19 115 VAL A CA 1
ATOM 844 C C . VAL A 1 115 ? 15.105 -2.015 -8.641 1.00 94.19 115 VAL A C 1
ATOM 846 O O . VAL A 1 115 ? 14.214 -2.823 -8.929 1.00 94.19 115 VAL A O 1
ATOM 849 N N . VAL A 1 116 ? 14.872 -0.733 -8.358 1.00 95.94 116 VAL A N 1
ATOM 850 C CA . VAL A 1 116 ? 13.539 -0.115 -8.380 1.00 95.94 116 VAL A CA 1
ATOM 851 C C . VAL A 1 116 ? 13.559 1.088 -9.297 1.00 95.94 116 VAL A C 1
ATOM 853 O O . VAL A 1 116 ? 14.337 2.004 -9.078 1.00 95.94 116 VAL A O 1
ATOM 856 N N . GLU A 1 117 ? 12.676 1.116 -10.282 1.00 96.31 117 GLU A N 1
ATOM 857 C CA . GLU A 1 117 ? 12.395 2.3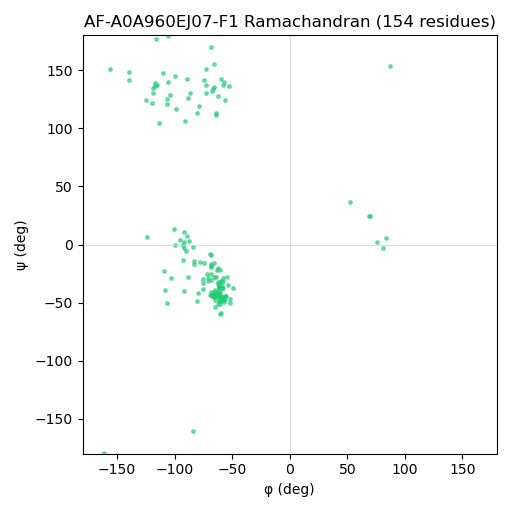06 -11.074 1.00 96.31 117 GLU A CA 1
ATOM 858 C C . GLU A 1 117 ? 11.125 2.960 -10.528 1.00 96.31 117 GLU A C 1
ATOM 860 O O . GLU A 1 117 ? 10.049 2.357 -10.551 1.00 96.31 117 GLU A O 1
ATOM 865 N N . ARG A 1 118 ? 11.237 4.186 -10.014 1.00 96.44 118 ARG A N 1
ATOM 866 C CA . ARG A 1 118 ? 10.095 4.955 -9.518 1.00 96.44 118 ARG A CA 1
ATOM 867 C C . ARG A 1 118 ? 9.759 6.072 -10.496 1.00 96.44 118 ARG A C 1
ATOM 869 O O . ARG A 1 118 ? 10.597 6.916 -10.799 1.00 96.44 118 ARG A O 1
ATOM 876 N N . ARG A 1 119 ? 8.510 6.112 -10.952 1.00 96.88 119 ARG A N 1
ATOM 877 C CA . ARG A 1 119 ? 7.988 7.150 -11.844 1.00 96.88 119 ARG A CA 1
ATOM 878 C C . ARG A 1 119 ? 6.882 7.932 -11.156 1.00 96.88 119 ARG A C 1
ATOM 880 O O . ARG A 1 119 ? 6.007 7.354 -10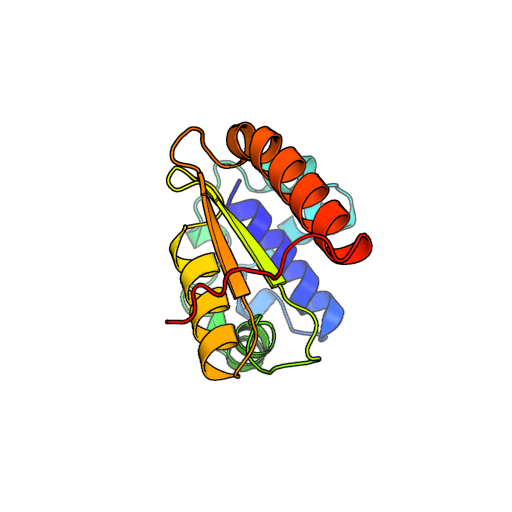.511 1.00 96.88 119 ARG A O 1
ATOM 887 N N . LEU A 1 120 ? 6.928 9.246 -11.323 1.00 97.62 120 LEU A N 1
ATOM 888 C CA . LEU A 1 120 ? 5.885 10.151 -10.868 1.00 97.62 120 LEU A CA 1
ATOM 889 C C . LEU A 1 120 ? 5.068 10.643 -12.056 1.00 97.62 120 LEU A C 1
ATOM 891 O O . LEU A 1 120 ? 5.620 10.906 -13.123 1.00 97.62 120 LEU A O 1
ATOM 895 N N . ILE A 1 121 ? 3.758 10.734 -11.856 1.00 98.00 121 ILE A N 1
ATOM 896 C CA . ILE A 1 121 ? 2.830 11.373 -12.787 1.00 98.00 121 ILE A CA 1
ATOM 897 C C . ILE A 1 121 ? 2.417 12.703 -12.157 1.00 98.00 121 ILE A C 1
ATOM 899 O O . ILE A 1 121 ? 1.882 12.722 -11.050 1.00 98.00 121 ILE A O 1
ATOM 903 N N . ASP A 1 122 ? 2.681 13.795 -12.862 1.00 96.31 122 ASP A N 1
ATOM 904 C CA . ASP A 1 122 ? 2.450 15.173 -12.417 1.00 96.31 122 ASP A CA 1
ATOM 905 C C . ASP A 1 122 ? 0.998 15.644 -12.629 1.00 96.31 122 ASP A C 1
ATOM 907 O O . ASP A 1 122 ? 0.551 16.608 -12.004 1.00 96.31 122 ASP A O 1
ATOM 911 N N . GLU A 1 123 ? 0.228 14.945 -13.470 1.00 93.88 123 GLU A N 1
ATOM 912 C CA . GLU A 1 123 ? -1.167 15.264 -13.779 1.00 93.88 123 GLU A CA 1
ATOM 913 C C . GLU A 1 123 ? -2.178 14.194 -13.317 1.00 93.88 123 GLU A C 1
ATOM 915 O O . GLU A 1 123 ? -2.032 12.994 -13.555 1.00 93.88 123 GLU A O 1
ATOM 920 N N . GLY A 1 124 ? -3.296 14.658 -12.745 1.00 95.50 124 GLY A N 1
ATOM 921 C CA . GLY A 1 124 ? -4.441 13.824 -12.361 1.00 95.50 124 GLY A CA 1
ATOM 922 C C . GLY A 1 124 ? -4.337 13.216 -10.958 1.00 95.50 124 GLY A C 1
ATOM 923 O O . GLY A 1 124 ? -3.253 13.028 -10.431 1.00 95.50 124 GLY A O 1
ATOM 924 N N . GLY A 1 125 ? -5.482 12.918 -10.337 1.00 96.12 125 GLY A N 1
ATOM 925 C CA . GLY A 1 125 ? -5.542 12.224 -9.042 1.00 96.12 125 GLY A CA 1
ATOM 926 C C . GLY A 1 125 ? -5.450 10.700 -9.169 1.00 96.12 125 GLY A C 1
ATOM 927 O O . GLY A 1 125 ? -5.071 10.178 -10.219 1.00 96.12 125 GLY A O 1
ATOM 928 N N . HIS A 1 126 ? -5.881 9.976 -8.137 1.00 95.94 126 HIS A N 1
ATOM 929 C CA . HIS A 1 126 ? -5.766 8.514 -8.042 1.00 95.94 126 HIS A CA 1
ATOM 930 C C . HIS A 1 126 ? -6.316 7.771 -9.273 1.00 95.94 126 HIS A C 1
ATOM 932 O O . HIS A 1 126 ? -5.652 6.922 -9.861 1.00 95.94 126 HIS A O 1
ATOM 938 N N . THR A 1 127 ? -7.546 8.098 -9.690 1.00 95.62 127 THR A N 1
ATOM 939 C CA . THR A 1 127 ? -8.201 7.413 -10.822 1.00 95.62 127 THR A CA 1
ATOM 940 C C . THR A 1 127 ? -7.742 7.935 -12.187 1.00 95.62 127 THR A C 1
ATOM 942 O O . THR A 1 127 ? -7.407 7.111 -13.038 1.00 95.62 127 THR A O 1
ATOM 945 N N . PRO A 1 128 ? -7.694 9.260 -12.451 1.00 97.06 128 PRO A N 1
ATOM 946 C CA . PRO A 1 128 ? -7.269 9.755 -13.761 1.00 97.06 128 PRO A CA 1
ATOM 947 C C . PRO A 1 128 ? -5.830 9.368 -14.126 1.00 97.06 128 PRO A C 1
ATOM 949 O O . PRO A 1 128 ? -5.575 9.045 -15.285 1.00 97.06 128 PRO A O 1
ATOM 952 N N . ALA A 1 129 ? -4.912 9.338 -13.153 1.00 97.50 129 ALA A N 1
ATOM 953 C CA . ALA A 1 129 ? -3.515 8.981 -13.396 1.00 97.50 129 ALA A CA 1
ATOM 954 C C . ALA A 1 129 ? -3.291 7.478 -13.638 1.00 97.50 129 ALA A C 1
ATOM 956 O O . ALA A 1 129 ? -2.257 7.092 -14.182 1.00 97.50 129 ALA A O 1
ATOM 957 N N . ALA A 1 130 ? -4.258 6.617 -13.297 1.00 96.38 130 ALA A N 1
ATOM 958 C CA . ALA A 1 130 ? -4.146 5.180 -13.537 1.00 96.38 130 ALA A CA 1
ATOM 959 C C . ALA A 1 130 ? -4.044 4.849 -15.036 1.00 96.38 130 ALA A C 1
ATOM 961 O O . ALA A 1 130 ? -3.322 3.930 -15.411 1.00 96.38 130 ALA A O 1
ATOM 962 N N . VAL A 1 131 ? -4.715 5.616 -15.905 1.00 96.31 131 VAL A N 1
ATOM 963 C CA . VAL A 1 131 ? -4.685 5.402 -17.363 1.00 96.31 131 VAL A CA 1
ATOM 964 C C . VAL A 1 131 ? -3.257 5.521 -17.921 1.00 96.31 131 VAL A C 1
ATOM 966 O O . VAL A 1 131 ? -2.752 4.520 -18.431 1.00 96.31 131 VAL A O 1
ATOM 969 N N . PRO A 1 132 ? -2.55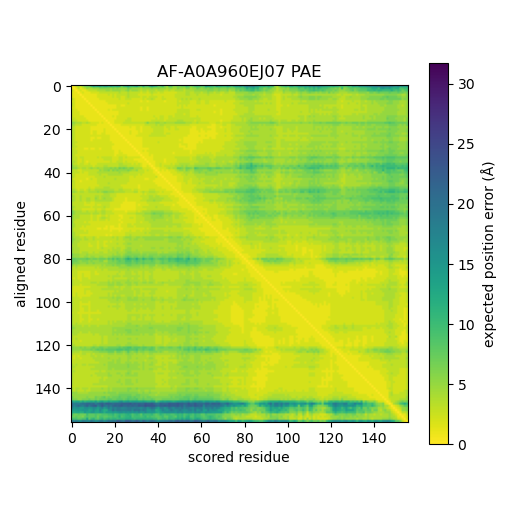5 6.666 -17.783 1.00 97.44 132 PRO A N 1
ATOM 970 C CA . PRO A 1 132 ? -1.165 6.760 -18.224 1.00 97.44 132 PRO A CA 1
ATOM 971 C C . PRO A 1 132 ? -0.219 5.840 -17.438 1.00 97.44 132 PRO A C 1
ATOM 973 O O . PRO A 1 132 ? 0.784 5.396 -17.998 1.00 97.44 132 PRO A O 1
ATOM 976 N N . ALA A 1 133 ? -0.516 5.507 -16.175 1.00 97.94 133 ALA A N 1
ATOM 977 C CA . ALA A 1 133 ? 0.280 4.539 -15.419 1.00 97.94 133 ALA A CA 1
ATOM 978 C C . ALA A 1 133 ? 0.238 3.134 -16.047 1.00 97.94 133 ALA A C 1
ATOM 980 O O . ALA A 1 133 ? 1.281 2.487 -16.156 1.00 97.94 133 ALA A O 1
ATOM 981 N N . TYR A 1 134 ? -0.929 2.666 -16.507 1.00 97.75 134 TYR A N 1
ATOM 982 C CA . TYR A 1 134 ? -1.041 1.370 -17.183 1.00 97.75 134 TYR A CA 1
ATOM 983 C C . TYR A 1 134 ? -0.246 1.328 -18.487 1.00 97.75 134 TYR A C 1
ATOM 985 O O . TYR A 1 134 ? 0.486 0.364 -18.711 1.00 97.75 134 TYR A O 1
ATOM 993 N N . ASP A 1 135 ? -0.327 2.374 -19.309 1.00 97.56 135 ASP A N 1
ATOM 994 C CA . ASP A 1 135 ? 0.435 2.452 -20.560 1.00 97.56 135 ASP A CA 1
ATOM 995 C C . ASP A 1 135 ? 1.947 2.382 -20.292 1.00 97.56 135 ASP A C 1
ATOM 997 O O . ASP A 1 135 ? 2.667 1.594 -20.913 1.00 97.56 135 ASP A O 1
ATOM 1001 N N . GLN A 1 136 ? 2.426 3.143 -19.303 1.00 96.75 136 GLN A N 1
ATOM 1002 C CA . GLN A 1 136 ? 3.825 3.125 -18.876 1.00 96.75 136 GLN A CA 1
ATOM 1003 C C . GLN A 1 136 ? 4.271 1.760 -18.337 1.00 96.75 136 GLN A C 1
ATOM 1005 O O . GLN A 1 136 ? 5.383 1.324 -18.645 1.00 96.75 136 GLN A O 1
ATOM 1010 N N . ALA A 1 137 ? 3.430 1.092 -17.542 1.00 96.81 137 ALA A N 1
ATOM 1011 C CA . ALA A 1 137 ? 3.734 -0.218 -16.977 1.00 96.81 137 ALA A CA 1
ATOM 1012 C C . ALA A 1 137 ? 3.803 -1.303 -18.058 1.00 96.81 137 ALA A C 1
ATOM 1014 O O . ALA A 1 137 ? 4.729 -2.114 -18.057 1.00 96.81 137 ALA A O 1
ATOM 1015 N N . MET A 1 138 ? 2.864 -1.300 -19.009 1.00 97.44 138 MET A N 1
ATOM 1016 C CA . MET A 1 138 ? 2.846 -2.260 -20.114 1.00 97.44 138 MET A CA 1
ATOM 1017 C C . MET A 1 138 ? 4.050 -2.086 -21.041 1.00 97.44 138 MET A C 1
ATOM 1019 O O . MET A 1 138 ? 4.680 -3.083 -21.394 1.00 97.44 138 MET A O 1
ATOM 1023 N N . ALA A 1 139 ? 4.401 -0.844 -21.388 1.00 95.38 139 ALA A N 1
ATOM 1024 C CA . ALA A 1 139 ? 5.598 -0.554 -22.175 1.00 95.38 139 ALA A CA 1
ATOM 1025 C C . ALA A 1 139 ? 6.868 -1.014 -21.446 1.00 95.38 139 ALA A C 1
ATOM 1027 O O . ALA A 1 139 ? 7.661 -1.771 -21.998 1.00 95.38 139 ALA A O 1
ATOM 1028 N N . TRP A 1 140 ? 7.011 -0.657 -20.165 1.00 95.44 140 TRP A N 1
ATOM 1029 C CA . TRP A 1 140 ? 8.170 -1.062 -19.373 1.00 95.44 140 TRP A CA 1
ATOM 1030 C C . TRP A 1 140 ? 8.302 -2.586 -19.280 1.00 95.44 140 TRP A C 1
ATOM 1032 O O . TRP A 1 140 ? 9.394 -3.111 -19.483 1.00 95.44 140 TRP A O 1
ATOM 1042 N N . 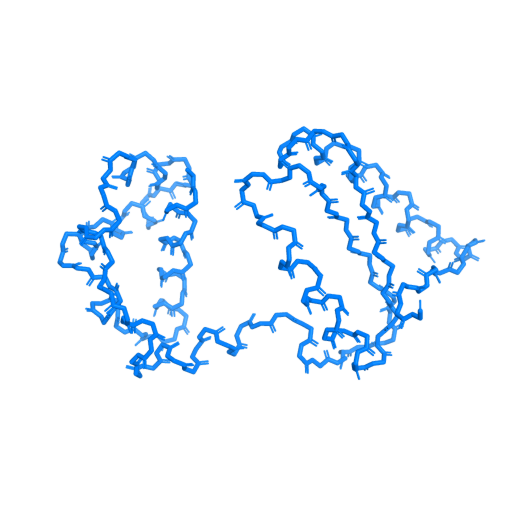MET A 1 141 ? 7.205 -3.313 -19.034 1.00 95.06 141 MET A N 1
ATOM 1043 C CA . MET A 1 141 ? 7.222 -4.780 -19.009 1.00 95.06 141 MET A CA 1
ATOM 1044 C C . MET A 1 141 ? 7.618 -5.374 -20.365 1.00 95.06 141 MET A C 1
ATOM 1046 O O . MET A 1 141 ? 8.431 -6.298 -20.401 1.00 95.06 141 MET A O 1
ATOM 1050 N N . ALA A 1 142 ? 7.075 -4.854 -21.471 1.00 95.06 142 ALA A N 1
ATOM 1051 C CA . ALA A 1 142 ? 7.419 -5.310 -22.8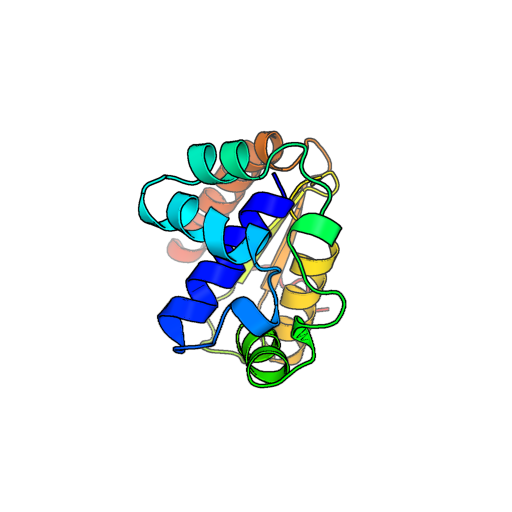16 1.00 95.06 142 ALA A CA 1
ATOM 1052 C C . ALA A 1 142 ? 8.918 -5.142 -23.101 1.00 95.06 142 ALA A C 1
ATOM 1054 O O . ALA A 1 142 ? 9.568 -6.110 -23.501 1.00 95.06 142 ALA A O 1
ATOM 1055 N N . ASP A 1 143 ? 9.483 -3.973 -22.791 1.00 93.50 143 ASP A N 1
ATOM 1056 C CA . ASP A 1 143 ? 10.907 -3.706 -22.993 1.00 93.50 143 ASP A CA 1
ATOM 1057 C C . ASP A 1 143 ? 11.788 -4.663 -22.158 1.00 93.50 143 ASP A C 1
ATOM 1059 O O . ASP A 1 143 ? 12.857 -5.085 -22.613 1.00 93.50 143 ASP A O 1
ATOM 1063 N N . ARG A 1 144 ? 11.358 -5.029 -20.932 1.00 91.56 144 ARG A N 1
ATOM 1064 C CA . ARG A 1 144 ? 12.093 -5.985 -20.076 1.00 91.56 144 ARG A CA 1
ATOM 1065 C C . ARG A 1 144 ? 12.082 -7.386 -20.672 1.00 91.56 144 ARG A C 1
ATOM 1067 O O . ARG A 1 144 ? 13.123 -8.036 -20.707 1.00 91.56 144 ARG A O 1
ATOM 1074 N N . PHE A 1 145 ? 10.933 -7.853 -21.159 1.00 91.56 145 PHE A N 1
ATOM 1075 C CA . PHE A 1 145 ? 10.835 -9.182 -21.767 1.00 91.56 145 PHE A CA 1
ATOM 1076 C C . PHE A 1 145 ? 11.534 -9.274 -23.126 1.00 91.56 145 PHE A C 1
ATOM 1078 O O . PHE A 1 145 ? 12.015 -10.350 -23.482 1.00 91.56 145 PHE A O 1
ATOM 1085 N N . ALA A 1 146 ? 11.622 -8.169 -23.866 1.00 92.81 146 ALA A N 1
ATOM 1086 C CA . ALA A 1 146 ? 12.357 -8.103 -25.125 1.00 92.81 146 ALA A CA 1
ATOM 1087 C C . ALA A 1 146 ? 13.885 -7.991 -24.930 1.00 92.81 146 ALA A C 1
ATOM 1089 O O . ALA A 1 146 ? 14.641 -8.239 -25.869 1.00 92.81 146 ALA A O 1
ATOM 1090 N N . GLY A 1 147 ? 14.350 -7.656 -23.718 1.00 84.81 147 GLY A N 1
ATOM 1091 C CA . GLY A 1 147 ? 15.766 -7.400 -23.433 1.00 84.81 147 GLY A CA 1
ATOM 1092 C C . GLY A 1 147 ? 16.287 -6.122 -24.097 1.00 84.81 147 GLY A C 1
ATOM 1093 O O . GLY A 1 147 ? 17.475 -6.022 -24.390 1.00 84.81 147 GLY A O 1
ATOM 1094 N N . GLU A 1 148 ? 15.394 -5.172 -24.389 1.00 78.00 148 GLU A N 1
ATOM 1095 C CA . GLU A 1 148 ? 15.696 -3.998 -25.218 1.00 78.00 148 GLU A CA 1
ATOM 1096 C C . GLU A 1 148 ? 16.246 -2.817 -24.414 1.00 78.00 148 GLU A C 1
ATOM 1098 O O . GLU A 1 148 ? 17.008 -2.008 -24.943 1.00 78.00 148 GLU A O 1
ATOM 1103 N N . VAL A 1 149 ? 15.882 -2.717 -23.135 1.00 77.00 149 VAL A N 1
ATOM 1104 C CA . VAL A 1 149 ? 16.322 -1.641 -22.233 1.00 77.00 149 VAL A CA 1
ATOM 1105 C C . VAL A 1 149 ? 16.636 -2.242 -20.853 1.00 77.00 149 VAL A C 1
ATOM 1107 O O . VAL A 1 149 ? 16.030 -3.239 -20.448 1.00 77.00 149 VAL A O 1
ATOM 1110 N N . ASP A 1 150 ? 17.584 -1.668 -20.125 1.00 80.12 150 ASP A N 1
ATOM 1111 C CA . ASP A 1 150 ? 17.790 -2.002 -18.715 1.00 80.12 150 ASP A CA 1
ATOM 1112 C C . ASP A 1 150 ? 16.928 -1.078 -17.838 1.00 80.12 150 ASP A C 1
ATOM 1114 O O . ASP A 1 150 ? 16.767 0.100 -18.164 1.00 80.12 150 ASP A O 1
ATOM 1118 N N . PRO A 1 151 ? 16.345 -1.583 -16.738 1.00 79.62 151 PRO A N 1
ATOM 1119 C CA . PRO A 1 151 ? 15.603 -0.752 -15.791 1.00 79.62 151 PRO A CA 1
ATOM 1120 C C . PRO A 1 151 ? 16.495 0.369 -15.241 1.00 79.62 151 PRO A C 1
ATOM 1122 O O . PRO A 1 151 ? 17.647 0.131 -14.869 1.00 79.62 151 PRO A O 1
ATOM 1125 N N . ILE A 1 152 ? 15.954 1.583 -15.145 1.00 85.88 152 ILE A N 1
ATOM 1126 C CA . ILE A 1 152 ? 16.681 2.715 -14.564 1.00 85.88 152 ILE A CA 1
ATOM 1127 C C . ILE A 1 152 ? 16.373 2.745 -13.072 1.00 85.88 152 ILE A C 1
ATOM 1129 O O . ILE A 1 152 ? 15.273 3.109 -12.664 1.00 85.88 152 ILE A O 1
ATOM 1133 N N . SER A 1 153 ? 17.342 2.343 -12.251 1.00 90.12 153 SER A N 1
ATOM 1134 C CA . SER A 1 153 ? 17.176 2.387 -10.798 1.00 90.12 153 SER A CA 1
ATOM 1135 C C . SER A 1 153 ? 17.051 3.832 -10.306 1.00 90.12 153 SER A C 1
ATOM 1137 O O . SER A 1 153 ? 17.817 4.700 -10.712 1.00 90.12 153 SER A O 1
ATOM 1139 N N . SER A 1 154 ? 16.102 4.076 -9.408 1.00 93.19 154 SER A N 1
ATOM 1140 C CA . SER A 1 154 ? 15.881 5.335 -8.686 1.00 93.19 154 SER A CA 1
ATOM 1141 C C . SER A 1 154 ? 16.442 5.293 -7.259 1.00 93.19 154 SER A C 1
ATOM 1143 O O . SER A 1 154 ? 16.079 6.130 -6.440 1.00 93.19 154 SER A O 1
ATOM 1145 N N . CYS A 1 155 ? 17.265 4.290 -6.943 1.00 90.88 155 CYS A N 1
ATOM 1146 C CA . CYS A 1 155 ? 17.845 4.081 -5.614 1.00 90.88 155 CYS A CA 1
ATOM 1147 C C . CYS A 1 155 ? 19.120 4.894 -5.332 1.00 90.88 155 CYS A C 1
ATOM 1149 O O . CYS A 1 155 ? 19.646 4.788 -4.225 1.00 90.88 155 CYS A O 1
ATOM 1151 N N . ASP A 1 156 ? 19.595 5.670 -6.313 1.00 72.12 156 ASP A N 1
ATOM 1152 C CA . ASP A 1 156 ? 20.805 6.500 -6.251 1.00 72.12 156 ASP A CA 1
ATOM 1153 C C . ASP A 1 156 ? 20.475 8.001 -6.281 1.00 72.12 156 ASP A C 1
ATOM 1155 O O . ASP A 1 156 ? 19.624 8.408 -7.111 1.00 72.12 156 ASP A O 1
#

Mean predicted aligned error: 4.08 Å

Radius of gyration: 18.49 Å; Cα contacts (8 Å, |Δi|>4): 200; chains: 1; bounding box: 43×30×46 Å

Sequence (156 aa):
PQAGFAYMMIAGIAEAYDADPAIVLTPKGVDLLDAVDEGCARETFAAVSGIPVEELVIPGGTGEPPWDELGPAQDAGQRKTNDAPVLIIHSEGDEVVPLFFSEQVTNRMCDNGQVVERRLIDEGGHTPAAVPAYDQAMAWMADRFAGEVDPISSCD

Secondary structure (DSSP, 8-state):
-HHHHHHHHHHHHHHHHT--GGGTB-HHHHHTTHHHHSS-HHHHHHHTTT--GGGTB-TTGGGSTTHHHHHHHT-TTSS---SS-EEEEEETT-SSS-HHHHHHHHHHHHHTT--EEEEEE-SS-TTTTHHHHHHHHHHHHHHHHHT-S-------